Protein AF-A0A7V0U2L7-F1 (afdb_monomer)

Secondary structure (DSSP, 8-state):
---HHHHHHHHHHHHHHHH-B-TTT--BGGGTTTEEEEEE-SS-EEEEE--SSTT-TTHHHHHHHHHHHHHHHSTT--EEEEE-S-TTHHHHHHHHS--

Nearest PDB structures (foldseek):
  2cu6-assembly1_A  TM=8.409E-01  e=1.058E-03  Thermus thermophilus HB8
  3cq2-assembly1_B  TM=7.469E-01  e=1.130E-03  Thermus thermophilus HB8
  8zkc-assembly1_A-2  TM=7.308E-01  e=1.915E-02  Escherichia coli
  7qiz-assembly1_x  TM=4.453E-01  e=1.209E+00  Solanum lycopersicum
  6zqe-assembly1_DH  TM=3.800E-01  e=5.492E+00  Saccharomyces cerevisiae S288C

Mean predicted aligned error: 5.35 Å

Solvent-accessible surface area (backbone atoms only — not comparable to full-atom 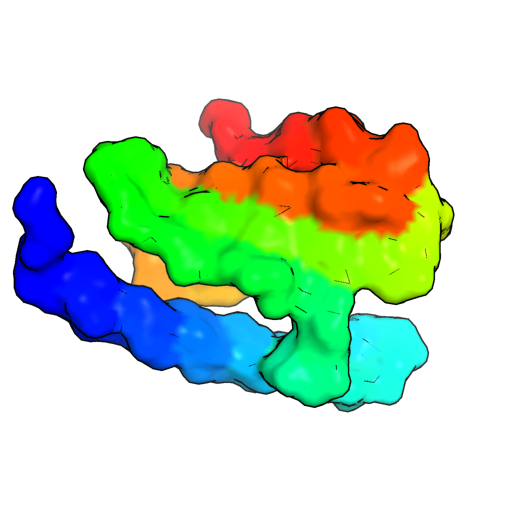values): 5804 Å² total; per-residue (Å²): 130,87,49,75,68,59,67,57,45,53,63,50,50,52,54,57,52,37,70,38,57,42,91,88,77,68,45,38,41,69,81,39,86,31,68,76,42,79,49,76,60,97,80,27,39,40,38,31,35,30,58,95,44,46,75,57,80,56,53,61,59,52,49,48,54,50,49,50,55,48,42,72,75,39,70,92,56,48,58,46,62,42,55,42,74,39,80,58,25,68,63,48,31,60,69,65,38,78,130

Structure (mmCIF, N/CA/C/O backbone):
data_AF-A0A7V0U2L7-F1
#
_entry.id   AF-A0A7V0U2L7-F1
#
loop_
_atom_site.group_PDB
_atom_site.id
_atom_site.type_symbol
_atom_site.label_atom_id
_atom_site.label_alt_id
_atom_site.label_comp_id
_atom_site.label_asym_id
_atom_site.label_entity_id
_atom_site.label_seq_id
_atom_site.pdbx_PDB_ins_code
_atom_site.Cartn_x
_atom_site.Cartn_y
_atom_site.Cartn_z
_atom_site.occupancy
_atom_site.B_iso_or_equiv
_atom_site.auth_seq_id
_atom_site.auth_comp_id
_atom_site.auth_asym_id
_atom_site.auth_atom_id
_atom_site.pdbx_PDB_model_num
ATOM 1 N N . MET A 1 1 ? -3.605 4.827 22.951 1.00 45.94 1 MET A N 1
ATOM 2 C CA . MET A 1 1 ? -4.323 3.598 23.373 1.00 45.94 1 MET A CA 1
ATOM 3 C C . MET A 1 1 ? -5.123 3.120 22.172 1.00 45.94 1 MET A C 1
ATOM 5 O O . MET A 1 1 ? -5.947 3.885 21.699 1.00 45.94 1 MET A O 1
ATOM 9 N N . THR A 1 2 ? -4.852 1.934 21.629 1.00 51.34 2 THR A N 1
ATOM 10 C CA . THR A 1 2 ? -5.529 1.429 20.420 1.00 51.34 2 THR A CA 1
ATOM 11 C C . THR A 1 2 ? -6.979 1.077 20.765 1.00 51.34 2 THR A C 1
ATOM 13 O O . THR A 1 2 ? -7.228 0.194 21.588 1.00 51.34 2 THR A O 1
ATOM 16 N N . THR A 1 3 ? -7.945 1.798 20.200 1.00 61.00 3 THR A N 1
ATOM 17 C CA . THR A 1 3 ? -9.383 1.569 20.418 1.00 61.00 3 THR A CA 1
ATOM 18 C C . THR A 1 3 ? -9.797 0.210 19.848 1.00 61.00 3 THR A C 1
ATOM 20 O O . THR A 1 3 ? -9.250 -0.242 18.845 1.00 61.00 3 THR A O 1
ATOM 23 N N . THR A 1 4 ? -10.794 -0.452 20.443 1.00 62.09 4 THR A N 1
ATOM 24 C CA . THR A 1 4 ? -11.307 -1.763 19.989 1.00 62.09 4 THR A CA 1
ATOM 25 C C . THR A 1 4 ? -11.651 -1.780 18.491 1.00 62.09 4 THR A C 1
ATOM 27 O O . THR A 1 4 ? -11.400 -2.771 17.816 1.00 62.09 4 THR A O 1
ATOM 30 N N . ALA A 1 5 ? -12.119 -0.649 17.950 1.00 67.00 5 ALA A N 1
ATOM 31 C CA . ALA A 1 5 ? -12.366 -0.459 16.520 1.00 67.00 5 ALA A CA 1
ATOM 32 C C . ALA A 1 5 ? -11.097 -0.595 15.652 1.00 67.00 5 ALA A C 1
ATOM 34 O O . ALA A 1 5 ? -11.133 -1.241 14.611 1.00 67.00 5 ALA A O 1
ATOM 35 N N . GLN A 1 6 ? -9.953 -0.060 16.095 1.00 66.62 6 GLN A N 1
ATOM 36 C CA . GLN A 1 6 ? -8.674 -0.180 15.378 1.00 66.62 6 GLN A CA 1
ATOM 37 C C . GLN A 1 6 ? -8.155 -1.627 15.374 1.00 66.62 6 GLN A C 1
ATOM 39 O O . GLN A 1 6 ? -7.520 -2.066 14.414 1.00 66.62 6 GLN A O 1
ATOM 44 N N . LYS A 1 7 ? -8.453 -2.386 16.439 1.00 73.31 7 LYS A N 1
ATOM 45 C CA . LYS A 1 7 ? -8.029 -3.784 16.592 1.00 73.31 7 LYS A CA 1
ATOM 46 C C . LYS A 1 7 ? -8.736 -4.728 15.612 1.00 73.31 7 LYS A C 1
ATOM 48 O O . LYS A 1 7 ? -8.106 -5.669 15.144 1.00 73.31 7 LYS A O 1
ATOM 53 N N . GLU A 1 8 ? -9.990 -4.436 15.268 1.00 83.56 8 GLU A N 1
ATOM 54 C CA . GLU A 1 8 ? -10.765 -5.170 14.255 1.00 83.56 8 GLU A CA 1
ATOM 55 C C . GLU A 1 8 ? -10.508 -4.648 12.829 1.00 83.56 8 GLU A C 1
ATOM 57 O O . GLU A 1 8 ? -10.543 -5.411 11.862 1.00 83.56 8 GLU A O 1
ATOM 62 N N . LEU A 1 9 ? -10.181 -3.358 12.682 1.00 87.75 9 LEU A N 1
ATOM 63 C CA . LEU A 1 9 ? -9.938 -2.742 11.377 1.00 87.75 9 LEU A CA 1
ATOM 64 C C . LEU A 1 9 ? -8.659 -3.262 10.711 1.00 87.75 9 LEU A C 1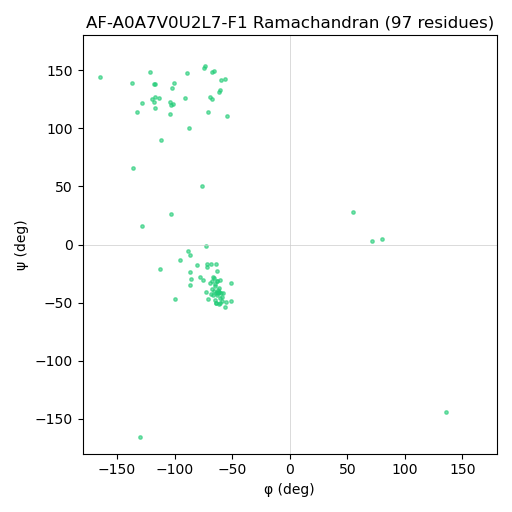
ATOM 66 O O . LEU A 1 9 ? -8.661 -3.565 9.521 1.00 87.75 9 LEU A O 1
ATOM 70 N N . LYS A 1 10 ? -7.571 -3.421 11.472 1.00 88.88 10 LYS A N 1
ATOM 71 C CA . LYS A 1 10 ? -6.298 -3.931 10.941 1.00 88.88 10 LYS A CA 1
ATOM 72 C C . LYS A 1 10 ? -6.427 -5.305 10.257 1.00 88.88 10 LYS A C 1
ATOM 74 O O . LYS A 1 10 ? -6.041 -5.399 9.093 1.00 88.88 10 LYS A O 1
ATOM 79 N N . PRO A 1 11 ? -6.977 -6.358 10.893 1.00 90.19 11 PRO A N 1
ATOM 80 C CA . PRO A 1 11 ? -7.144 -7.654 10.235 1.00 90.19 11 PRO A CA 1
ATOM 81 C C . PRO A 1 11 ? -8.147 -7.615 9.074 1.00 90.19 11 PRO A C 1
ATOM 83 O O . PRO A 1 11 ? -7.996 -8.379 8.120 1.00 90.19 11 PRO A O 1
ATOM 86 N N . HIS A 1 12 ? -9.151 -6.730 9.113 1.00 90.31 12 HIS A N 1
ATOM 87 C CA . HIS A 1 12 ? -10.044 -6.515 7.973 1.00 90.31 12 HIS A CA 1
ATOM 88 C C . HIS A 1 12 ? -9.285 -5.945 6.764 1.00 90.31 12 HIS A C 1
ATOM 90 O O . HIS A 1 12 ? -9.336 -6.529 5.682 1.00 90.31 12 HIS A O 1
ATOM 96 N N . LEU A 1 13 ? -8.506 -4.880 6.967 1.00 91.31 13 LEU A N 1
ATOM 97 C CA . LEU A 1 13 ? -7.681 -4.268 5.925 1.00 91.31 13 LEU A CA 1
ATOM 98 C C . LEU A 1 13 ? -6.638 -5.241 5.370 1.00 91.31 13 LEU A C 1
ATOM 100 O O . LEU A 1 13 ? -6.469 -5.312 4.159 1.00 91.31 13 LEU A O 1
ATOM 104 N N . GLN A 1 14 ? -5.994 -6.050 6.215 1.00 90.31 14 GLN A N 1
ATOM 105 C CA . GLN A 1 14 ? -5.059 -7.082 5.748 1.00 90.31 14 GLN A CA 1
ATOM 106 C C . GLN A 1 14 ? -5.723 -8.070 4.781 1.00 90.31 14 GLN A C 1
ATOM 108 O O . GLN A 1 14 ? -5.136 -8.400 3.754 1.00 90.31 14 GLN A O 1
ATOM 113 N N . LYS A 1 15 ? -6.957 -8.506 5.066 1.00 90.25 15 LYS A N 1
ATOM 114 C CA . LYS A 1 15 ? -7.708 -9.396 4.164 1.00 90.25 15 LYS A CA 1
ATOM 115 C C . LYS A 1 15 ? -8.073 -8.715 2.848 1.00 90.25 15 LYS A C 1
ATOM 117 O O . LYS A 1 15 ? -7.941 -9.332 1.794 1.00 90.25 15 LYS A O 1
ATOM 122 N N . VAL A 1 16 ? -8.532 -7.465 2.907 1.00 90.94 16 VAL A N 1
ATOM 123 C CA . VAL A 1 16 ? -8.883 -6.684 1.712 1.00 90.94 16 VAL A CA 1
ATOM 124 C C . VAL A 1 16 ? -7.652 -6.509 0.822 1.00 90.94 16 VAL A C 1
ATOM 126 O O . VAL A 1 16 ? -7.685 -6.880 -0.350 1.00 90.94 16 VAL A O 1
ATOM 129 N N . LEU A 1 17 ? -6.539 -6.050 1.396 1.00 89.31 17 LEU A N 1
ATOM 130 C CA . LEU A 1 17 ? -5.280 -5.84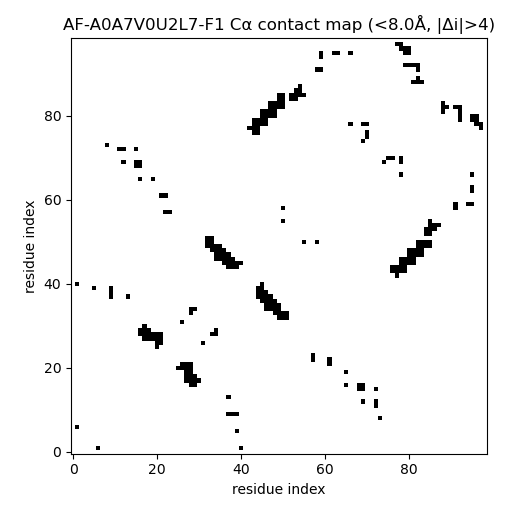3 0.682 1.00 89.31 17 LEU A CA 1
ATOM 131 C C . LEU A 1 17 ? -4.709 -7.145 0.113 1.00 89.31 17 LEU A C 1
ATOM 133 O O . LEU A 1 17 ? -4.278 -7.158 -1.035 1.00 89.31 17 LEU A O 1
ATOM 137 N N . GLY A 1 18 ? -4.759 -8.249 0.865 1.00 86.19 18 GLY A N 1
ATOM 138 C CA . GLY A 1 18 ? -4.289 -9.557 0.397 1.00 86.19 18 GLY A CA 1
ATOM 139 C C . GLY A 1 18 ? -5.079 -10.110 -0.795 1.00 86.19 18 GLY A C 1
ATOM 140 O O . GLY A 1 18 ? -4.549 -10.895 -1.577 1.00 86.19 18 GLY A O 1
ATOM 141 N N . SER A 1 19 ? -6.324 -9.664 -0.992 1.00 86.75 19 SER A N 1
ATOM 142 C CA . SER A 1 19 ? -7.139 -10.061 -2.147 1.00 86.75 19 SER A CA 1
ATOM 143 C C . SER A 1 19 ? -6.815 -9.297 -3.437 1.00 86.75 19 SER A C 1
ATOM 145 O O . SER A 1 19 ? -7.170 -9.764 -4.525 1.00 86.75 19 SER A O 1
ATOM 147 N N . LEU A 1 20 ? -6.128 -8.152 -3.335 1.00 86.12 20 LEU A N 1
ATOM 148 C CA . LEU A 1 20 ? -5.709 -7.369 -4.492 1.00 86.12 20 LEU A CA 1
ATOM 149 C C . LEU A 1 20 ? -4.646 -8.124 -5.289 1.00 86.12 20 LEU A C 1
ATOM 151 O O . LEU A 1 20 ? -3.837 -8.873 -4.737 1.00 86.12 20 LEU A O 1
ATOM 155 N N . ARG A 1 21 ? -4.643 -7.913 -6.606 1.00 82.12 21 ARG A N 1
ATOM 156 C CA . ARG A 1 21 ? -3.669 -8.515 -7.517 1.00 82.12 21 ARG A CA 1
ATOM 157 C C . ARG A 1 21 ? -2.828 -7.449 -8.183 1.00 82.12 21 ARG A C 1
ATOM 159 O O . ARG A 1 21 ? -3.355 -6.438 -8.638 1.00 82.12 21 ARG A O 1
ATOM 166 N N . ASP A 1 22 ? -1.538 -7.720 -8.293 1.00 76.38 22 ASP A N 1
ATOM 167 C CA . ASP A 1 22 ? -0.644 -6.890 -9.078 1.00 76.38 22 ASP A CA 1
ATOM 168 C C . ASP A 1 22 ? -0.992 -7.017 -10.574 1.00 76.38 22 ASP A C 1
ATOM 170 O O . ASP A 1 22 ? -1.021 -8.131 -11.109 1.00 76.38 22 ASP A O 1
ATOM 174 N N . PRO A 1 23 ? -1.251 -5.903 -11.279 1.00 71.19 23 PRO A N 1
ATOM 175 C CA . PRO A 1 23 ? -1.694 -5.936 -12.670 1.00 71.19 23 PRO A CA 1
ATOM 176 C C . PRO A 1 23 ? -0.616 -6.432 -13.645 1.00 71.19 23 PRO A C 1
ATOM 178 O O . PRO A 1 23 ? -0.950 -6.790 -14.772 1.00 71.19 23 PRO A O 1
ATOM 181 N N . SER A 1 24 ? 0.662 -6.458 -13.248 1.00 74.19 24 SER A N 1
ATOM 182 C CA . SER A 1 24 ? 1.753 -6.910 -14.121 1.00 74.19 24 SER A CA 1
ATOM 183 C C . SER A 1 24 ? 1.980 -8.415 -14.089 1.00 74.19 24 SER A C 1
ATOM 185 O O . SER A 1 24 ? 2.310 -9.013 -15.110 1.00 74.19 24 SER A O 1
ATOM 187 N N . THR A 1 25 ? 1.789 -9.029 -12.925 1.00 75.00 25 THR A N 1
ATOM 188 C CA . THR A 1 25 ? 2.099 -10.441 -12.680 1.00 75.00 25 THR A CA 1
ATOM 189 C C . THR A 1 25 ? 0.856 -11.292 -12.437 1.00 75.00 25 THR A C 1
ATOM 191 O O . THR A 1 25 ? 0.911 -12.511 -12.579 1.00 75.00 25 THR A O 1
ATOM 194 N N . GLY A 1 26 ? -0.267 -10.678 -12.054 1.00 78.62 26 GLY A N 1
ATOM 195 C CA . GLY A 1 26 ? -1.490 -11.369 -11.641 1.00 78.62 26 GLY A CA 1
ATOM 196 C C . GLY A 1 26 ? -1.396 -12.059 -10.273 1.00 78.62 26 GLY A C 1
ATOM 197 O O . GLY A 1 26 ? -2.367 -12.714 -9.867 1.00 78.62 26 GLY A O 1
ATOM 198 N N . MET A 1 27 ? -0.258 -11.918 -9.577 1.00 82.12 27 MET A N 1
ATOM 199 C CA . MET A 1 27 ? -0.025 -12.424 -8.222 1.00 82.12 27 MET A CA 1
ATOM 200 C C . MET A 1 27 ? -0.779 -11.588 -7.192 1.00 82.12 27 MET A C 1
ATOM 202 O O . MET A 1 27 ? -1.055 -10.410 -7.424 1.00 82.12 27 MET A O 1
ATOM 206 N N . ARG A 1 28 ? -1.122 -12.192 -6.051 1.00 83.69 28 ARG A N 1
ATOM 207 C CA . ARG A 1 28 ? -1.764 -11.461 -4.958 1.00 83.69 28 ARG A CA 1
ATOM 208 C C . ARG A 1 28 ? -0.758 -10.579 -4.240 1.00 83.69 28 ARG A C 1
ATOM 210 O O . ARG A 1 28 ? 0.419 -10.917 -4.160 1.00 83.69 28 ARG A O 1
ATOM 217 N N . LEU A 1 29 ? -1.234 -9.483 -3.662 1.00 82.81 29 LEU A N 1
ATOM 218 C CA . LEU A 1 29 ? -0.379 -8.597 -2.878 1.00 82.81 29 LEU A CA 1
ATOM 219 C C . LEU A 1 29 ? 0.211 -9.278 -1.641 1.00 82.81 29 LEU A C 1
ATOM 221 O O . LEU A 1 29 ? 1.327 -8.944 -1.266 1.00 82.81 29 LEU A O 1
ATOM 225 N N . GLU A 1 30 ? -0.501 -10.234 -1.038 1.00 82.19 30 GLU A N 1
ATOM 226 C CA . GLU A 1 30 ? 0.006 -11.024 0.097 1.00 82.19 30 GLU A CA 1
ATOM 227 C C . GLU A 1 30 ? 1.180 -11.941 -0.281 1.00 82.19 30 GLU A C 1
ATOM 229 O O . GLU A 1 30 ? 2.033 -12.224 0.556 1.00 82.19 30 GLU A O 1
ATOM 234 N N . ASP A 1 31 ? 1.242 -12.361 -1.547 1.00 81.44 31 ASP A N 1
ATOM 235 C CA . ASP A 1 31 ? 2.312 -13.208 -2.085 1.00 81.44 31 ASP A CA 1
ATOM 236 C C . ASP A 1 31 ? 3.514 -12.377 -2.569 1.00 81.44 31 ASP A C 1
ATOM 238 O O . ASP A 1 31 ? 4.567 -12.919 -2.914 1.00 81.44 31 ASP A O 1
ATOM 242 N N . LEU A 1 32 ? 3.359 -11.052 -2.620 1.00 79.06 32 LEU A N 1
ATOM 243 C CA . LEU A 1 32 ? 4.385 -10.120 -3.053 1.00 79.06 32 LEU A CA 1
ATOM 244 C C . LEU A 1 32 ? 5.065 -9.479 -1.841 1.00 79.06 32 LEU A C 1
ATOM 246 O O . LEU A 1 32 ? 4.385 -9.020 -0.924 1.00 79.06 32 LEU A O 1
ATOM 250 N N . PRO A 1 33 ? 6.399 -9.313 -1.860 1.00 80.62 33 PRO A N 1
ATOM 251 C CA . PRO A 1 33 ? 7.110 -8.507 -0.872 1.00 80.62 33 PRO A CA 1
ATOM 252 C C . PRO A 1 33 ? 6.915 -7.007 -1.167 1.00 80.62 33 PRO A C 1
ATOM 254 O O . PRO A 1 33 ? 7.883 -6.271 -1.317 1.00 80.62 33 PRO A O 1
ATOM 257 N N . LEU A 1 34 ? 5.661 -6.581 -1.356 1.00 85.00 34 LEU A N 1
ATOM 258 C CA . LEU A 1 34 ? 5.287 -5.207 -1.673 1.00 85.00 34 LEU A CA 1
ATOM 259 C C . LEU A 1 34 ? 4.811 -4.461 -0.431 1.00 85.00 34 LEU A C 1
ATOM 261 O O . LEU A 1 34 ? 5.204 -3.320 -0.238 1.00 85.00 34 LEU A O 1
ATOM 265 N N . LEU A 1 35 ? 3.936 -5.060 0.378 1.00 87.00 35 LEU A N 1
ATOM 266 C CA . LEU A 1 35 ? 3.415 -4.421 1.584 1.00 87.00 35 LEU A CA 1
ATOM 267 C C . LEU A 1 35 ? 4.355 -4.713 2.758 1.00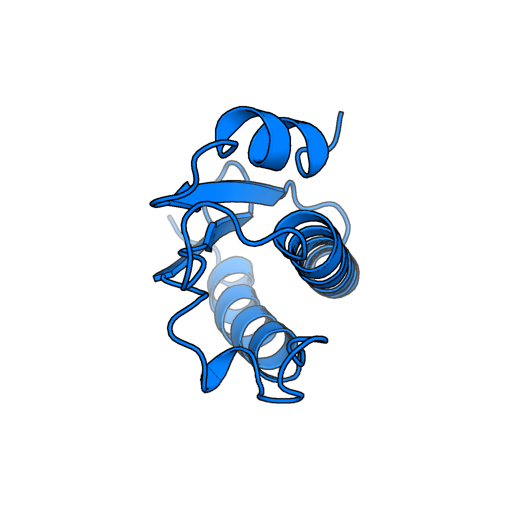 87.00 35 LEU A C 1
ATOM 269 O O . LEU A 1 35 ? 4.291 -5.784 3.356 1.00 87.00 35 LEU A O 1
ATOM 273 N N . ASP A 1 36 ? 5.203 -3.747 3.101 1.00 86.44 36 ASP A N 1
ATOM 274 C CA . ASP A 1 36 ? 6.134 -3.857 4.233 1.00 86.44 36 ASP A CA 1
ATOM 275 C C . ASP A 1 36 ? 5.427 -3.686 5.578 1.00 86.44 36 ASP A C 1
ATOM 277 O O . ASP A 1 36 ? 5.865 -4.217 6.600 1.00 86.44 36 ASP A O 1
ATOM 281 N N . GLY A 1 37 ? 4.353 -2.894 5.604 1.00 88.75 37 GLY A N 1
ATOM 282 C CA . GLY A 1 37 ? 3.713 -2.510 6.851 1.00 88.75 37 GLY A CA 1
ATOM 283 C C . GLY A 1 37 ? 2.324 -1.923 6.671 1.00 88.75 37 GLY A C 1
ATOM 284 O O . GLY A 1 37 ? 2.051 -1.186 5.727 1.00 88.75 37 GLY A O 1
ATOM 285 N N . LEU A 1 38 ? 1.461 -2.248 7.631 1.00 91.06 38 LEU A N 1
ATOM 286 C CA . LEU A 1 38 ? 0.160 -1.628 7.841 1.00 91.06 38 LEU A CA 1
ATOM 287 C C . LEU A 1 38 ? 0.035 -1.294 9.328 1.00 91.06 38 LEU A C 1
ATOM 289 O O . LEU A 1 38 ? -0.032 -2.187 10.185 1.00 91.06 38 LEU A O 1
ATOM 293 N N . GLU A 1 39 ? -0.013 -0.005 9.628 1.00 91.31 39 GLU A N 1
ATOM 294 C CA . GLU A 1 39 ? -0.215 0.528 10.968 1.00 91.31 39 GLU A CA 1
ATOM 295 C C . GLU A 1 39 ? -1.451 1.419 10.997 1.00 91.31 39 GLU A C 1
ATOM 297 O O . GLU A 1 39 ? -1.816 2.040 10.005 1.00 91.31 39 GLU A O 1
ATOM 302 N N . ILE A 1 40 ? -2.130 1.444 12.139 1.00 90.56 40 ILE A N 1
ATOM 303 C CA . ILE A 1 40 ? -3.298 2.293 12.355 1.00 90.56 40 ILE A CA 1
ATOM 304 C C . ILE A 1 40 ? -3.035 3.043 13.649 1.00 90.56 40 ILE A C 1
ATOM 306 O O . ILE A 1 40 ? -2.806 2.413 14.686 1.00 90.56 40 ILE A O 1
ATOM 310 N N . ASP A 1 41 ? -3.038 4.366 13.573 1.00 88.81 41 ASP A N 1
ATOM 311 C CA . ASP A 1 41 ? -2.785 5.255 14.699 1.00 88.81 41 ASP A CA 1
ATOM 312 C C . ASP A 1 41 ? -3.872 6.339 14.806 1.00 88.81 41 ASP A C 1
ATOM 314 O O . ASP A 1 41 ? -4.964 6.221 14.248 1.00 88.81 41 ASP A O 1
ATOM 318 N N . GLU A 1 42 ? -3.609 7.381 15.593 1.00 86.06 42 GLU A N 1
ATOM 319 C CA . GLU A 1 42 ? -4.542 8.496 15.796 1.00 86.06 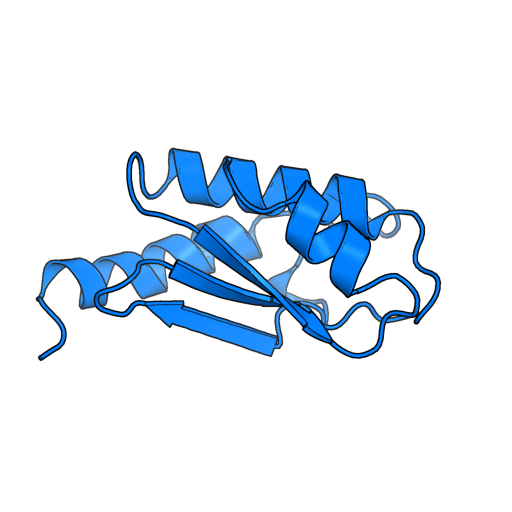42 GLU A CA 1
ATOM 320 C C . GLU A 1 42 ? -4.666 9.419 14.569 1.00 86.06 42 GLU A C 1
ATOM 322 O O . GLU A 1 42 ? -5.626 10.181 14.477 1.00 86.06 42 GLU A O 1
ATOM 327 N N . LYS A 1 43 ? -3.720 9.356 13.624 1.00 85.81 43 LYS A N 1
ATOM 328 C CA . LYS A 1 43 ? -3.692 10.149 12.386 1.00 85.81 43 LYS A CA 1
ATOM 329 C C . LYS A 1 43 ? -4.295 9.415 11.191 1.00 85.81 43 LYS A C 1
ATOM 331 O O . LYS A 1 43 ? -4.558 10.059 10.176 1.00 85.81 43 LYS A O 1
ATOM 336 N N . GLY A 1 44 ? -4.511 8.105 11.302 1.00 90.06 44 GLY A N 1
ATOM 337 C CA . GLY A 1 44 ? -5.198 7.300 10.300 1.00 90.06 44 GLY A CA 1
ATOM 338 C C . GLY A 1 44 ? -4.501 5.973 10.024 1.00 90.06 44 GLY A C 1
ATOM 339 O O . GLY A 1 44 ? -3.989 5.313 10.928 1.00 90.06 44 GLY A O 1
ATOM 340 N N . ILE A 1 45 ? -4.539 5.563 8.760 1.00 92.44 45 ILE A N 1
ATOM 341 C CA . ILE A 1 45 ? -3.962 4.315 8.266 1.00 92.44 45 ILE A CA 1
ATOM 342 C C . ILE A 1 45 ? -2.633 4.640 7.588 1.00 92.44 45 ILE A C 1
ATOM 344 O O . ILE A 1 45 ? -2.603 5.385 6.615 1.00 92.44 45 ILE A O 1
ATOM 348 N N . ASN A 1 46 ? -1.544 4.059 8.079 1.00 92.69 46 ASN A N 1
ATOM 349 C CA . ASN A 1 46 ? -0.212 4.192 7.502 1.00 92.69 46 ASN A CA 1
ATOM 350 C C . ASN A 1 46 ? 0.149 2.903 6.753 1.00 92.69 46 ASN A C 1
ATOM 352 O O . ASN A 1 46 ? 0.154 1.814 7.338 1.00 92.69 46 ASN A O 1
ATOM 356 N N . LEU A 1 47 ? 0.454 3.026 5.462 1.00 92.19 47 LEU A N 1
ATOM 357 C CA . LEU A 1 47 ? 0.813 1.922 4.572 1.00 92.19 47 LEU A CA 1
ATOM 358 C C . LEU A 1 47 ? 2.231 2.105 4.044 1.00 92.19 47 LEU A C 1
ATOM 360 O O . LEU A 1 47 ? 2.522 3.094 3.375 1.00 92.19 47 LEU A O 1
ATOM 364 N N . SER A 1 48 ? 3.086 1.115 4.281 1.00 91.56 48 SER A N 1
ATOM 365 C CA . SER A 1 48 ? 4.454 1.086 3.764 1.00 91.56 48 SER A CA 1
ATOM 366 C C . SER A 1 48 ? 4.541 0.132 2.581 1.00 91.56 48 SER A C 1
ATOM 368 O O . SER A 1 48 ? 4.274 -1.061 2.735 1.00 91.56 48 SER A O 1
ATOM 370 N N . LEU A 1 49 ? 4.925 0.646 1.413 1.00 89.88 49 LEU A N 1
ATOM 371 C CA . LEU A 1 49 ? 5.066 -0.128 0.181 1.00 89.88 49 LEU A CA 1
ATOM 372 C C . LEU A 1 49 ? 6.523 -0.132 -0.308 1.00 89.88 49 LEU A C 1
ATOM 374 O O . LEU A 1 49 ? 7.105 0.928 -0.535 1.00 89.88 49 LEU A O 1
ATOM 378 N N . SER A 1 50 ? 7.080 -1.318 -0.548 1.00 88.94 50 SER A N 1
ATOM 379 C CA . SER A 1 50 ? 8.383 -1.557 -1.182 1.00 88.94 50 SER A CA 1
ATOM 380 C C . SER A 1 50 ? 8.205 -2.207 -2.555 1.00 88.94 50 SER A C 1
ATOM 382 O O . SER A 1 50 ? 8.176 -3.432 -2.670 1.00 88.94 50 SER A O 1
ATOM 384 N N . PRO A 1 51 ? 8.076 -1.432 -3.644 1.00 83.44 51 PRO A N 1
ATOM 385 C CA . PRO A 1 51 ? 8.100 -2.000 -4.986 1.00 83.44 51 PRO A CA 1
ATOM 386 C C . PRO A 1 51 ? 9.380 -2.810 -5.239 1.00 83.44 51 PRO A C 1
ATOM 388 O O . PRO A 1 51 ? 10.483 -2.408 -4.870 1.00 83.44 51 PRO A O 1
ATOM 391 N N . SER A 1 52 ? 9.239 -3.924 -5.961 1.00 77.81 52 SER A N 1
ATOM 392 C CA . SER A 1 52 ? 10.346 -4.827 -6.320 1.00 77.81 52 SER A CA 1
ATOM 393 C C . SER A 1 52 ? 11.409 -4.183 -7.221 1.00 77.81 52 SER A C 1
ATOM 395 O O . SER A 1 52 ? 12.518 -4.698 -7.348 1.00 77.81 52 SER A O 1
ATOM 397 N N . SER A 1 53 ? 11.080 -3.050 -7.849 1.00 78.81 53 SER A N 1
ATOM 398 C CA . SER A 1 53 ? 11.970 -2.268 -8.702 1.00 78.81 53 SER A CA 1
ATOM 399 C C . SER A 1 53 ? 11.834 -0.777 -8.410 1.00 78.81 53 SER A C 1
ATOM 401 O O . SER A 1 53 ? 10.728 -0.247 -8.291 1.00 78.81 53 SER A O 1
ATOM 403 N N . ASN A 1 54 ? 12.969 -0.076 -8.386 1.00 80.88 54 ASN A N 1
ATOM 404 C CA . ASN A 1 54 ? 13.048 1.357 -8.087 1.00 80.88 54 ASN A CA 1
ATOM 405 C C . ASN A 1 54 ? 12.523 2.281 -9.205 1.00 80.88 54 ASN A C 1
ATOM 407 O O . ASN A 1 54 ? 12.551 3.506 -9.051 1.00 80.88 54 ASN A O 1
ATOM 411 N N . VAL A 1 55 ? 12.081 1.701 -10.323 1.00 76.19 55 VAL A N 1
ATOM 412 C CA . VAL A 1 55 ? 11.513 2.383 -11.496 1.00 76.19 55 VAL A CA 1
ATOM 413 C C . VAL A 1 55 ? 10.164 1.792 -11.915 1.00 76.19 55 VAL A C 1
ATOM 415 O O . VAL A 1 55 ? 9.740 2.016 -13.045 1.00 76.19 55 VAL A O 1
ATOM 418 N N . CYS A 1 56 ? 9.503 1.014 -11.051 1.00 74.25 56 CYS A N 1
ATOM 419 C CA . CYS A 1 56 ? 8.233 0.367 -11.369 1.00 74.25 56 CYS A CA 1
ATOM 420 C C . CYS A 1 56 ? 7.194 1.400 -11.856 1.00 74.25 56 CYS A C 1
ATOM 422 O O . CYS A 1 56 ? 6.713 2.208 -11.062 1.00 74.25 56 CYS A O 1
ATOM 424 N N . PRO A 1 57 ? 6.798 1.390 -13.143 1.00 74.75 57 PRO A N 1
ATOM 425 C CA . PRO A 1 57 ? 5.872 2.393 -13.669 1.00 74.75 57 PRO A CA 1
ATOM 426 C C . PRO A 1 57 ? 4.442 2.186 -13.152 1.00 74.75 57 PRO A C 1
ATOM 428 O O . PRO A 1 57 ? 3.630 3.107 -13.178 1.00 74.75 57 PRO A O 1
ATOM 431 N N . LEU A 1 58 ? 4.135 0.983 -12.662 1.00 81.69 58 LEU A N 1
ATOM 432 C CA . LEU A 1 58 ? 2.795 0.575 -12.248 1.00 81.69 58 LEU A CA 1
ATOM 433 C C . LEU A 1 58 ? 2.481 0.900 -10.789 1.00 81.69 58 LEU A C 1
ATOM 435 O O . LEU A 1 58 ? 1.335 0.747 -10.378 1.00 81.69 58 LEU A O 1
ATOM 439 N N . ILE A 1 59 ? 3.456 1.393 -10.023 1.00 85.62 59 ILE A N 1
ATOM 440 C CA . ILE A 1 59 ? 3.265 1.733 -8.609 1.00 85.62 59 ILE A CA 1
ATOM 441 C C . ILE A 1 59 ? 2.189 2.806 -8.400 1.00 85.62 59 ILE A C 1
ATOM 443 O O . ILE A 1 59 ? 1.474 2.754 -7.408 1.00 85.62 59 ILE A O 1
ATOM 447 N N . PHE A 1 60 ? 2.008 3.724 -9.356 1.00 87.12 60 PHE A N 1
ATOM 448 C CA . PHE A 1 60 ? 0.927 4.712 -9.318 1.00 87.12 60 PHE A CA 1
ATOM 449 C C . PHE A 1 60 ? -0.444 4.039 -9.395 1.00 87.12 60 PHE A C 1
ATOM 451 O O . PHE A 1 60 ? -1.303 4.286 -8.556 1.00 87.12 60 PHE A O 1
ATOM 458 N N . LYS A 1 61 ? -0.630 3.146 -10.374 1.00 86.94 61 LYS A N 1
ATOM 459 C CA . LYS A 1 61 ? -1.890 2.422 -10.568 1.00 86.94 61 LYS A CA 1
ATOM 460 C C . LYS A 1 61 ? -2.178 1.496 -9.389 1.00 86.94 61 LYS A C 1
ATOM 462 O O . LYS A 1 61 ? -3.269 1.540 -8.834 1.00 86.94 61 LYS A O 1
ATOM 467 N N . LEU A 1 62 ? -1.182 0.715 -8.984 1.00 86.38 62 LEU A N 1
ATOM 468 C CA . LEU A 1 62 ? -1.305 -0.201 -7.861 1.00 86.38 62 LEU A CA 1
ATOM 469 C C . LEU A 1 62 ? -1.563 0.543 -6.545 1.00 86.38 62 LEU A C 1
ATOM 471 O O . LEU A 1 62 ? -2.418 0.134 -5.768 1.00 86.38 62 LEU A O 1
ATOM 475 N N . GLY A 1 63 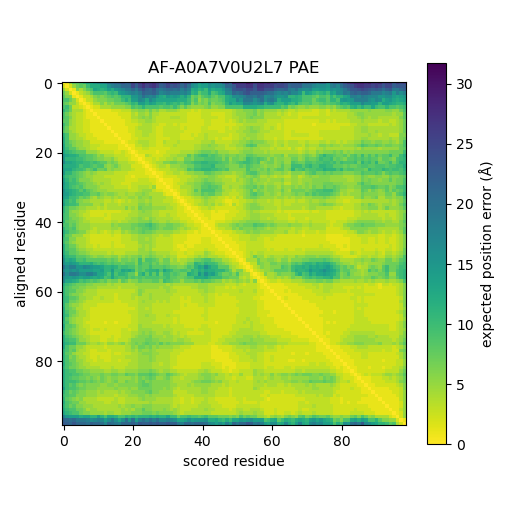? -0.887 1.671 -6.325 1.00 89.44 63 GLY A N 1
ATOM 476 C CA . GLY A 1 63 ? -1.143 2.556 -5.194 1.00 89.44 63 GLY A CA 1
ATOM 477 C C . GLY A 1 63 ? -2.574 3.099 -5.185 1.00 89.44 63 GLY A C 1
ATOM 478 O O . GLY A 1 63 ? -3.208 3.096 -4.134 1.00 89.44 63 GLY A O 1
ATOM 479 N N . SER A 1 64 ? -3.118 3.500 -6.341 1.00 90.00 64 SER A N 1
ATOM 480 C CA . SER A 1 64 ? -4.524 3.918 -6.450 1.00 90.00 64 SER A CA 1
ATOM 481 C C . SER A 1 64 ? -5.498 2.783 -6.138 1.00 90.00 64 SER A C 1
ATOM 483 O O . SER A 1 64 ? -6.475 3.011 -5.432 1.00 90.00 64 SER A O 1
ATOM 485 N N . ASP A 1 65 ? -5.227 1.570 -6.622 1.00 89.88 65 ASP A N 1
ATOM 486 C CA . ASP A 1 65 ? -6.083 0.406 -6.367 1.00 89.88 65 ASP A CA 1
ATOM 487 C C . ASP A 1 65 ? -6.061 0.028 -4.869 1.00 89.88 65 ASP A C 1
ATOM 489 O O . ASP A 1 65 ? -7.107 -0.241 -4.277 1.00 89.88 65 ASP A O 1
ATOM 493 N N . ILE A 1 66 ? -4.888 0.099 -4.223 1.00 90.81 66 ILE A N 1
ATOM 494 C CA . ILE A 1 66 ? -4.734 -0.056 -2.766 1.00 90.81 66 ILE A CA 1
ATOM 495 C C . ILE A 1 66 ? -5.519 1.027 -2.023 1.00 90.81 66 ILE A C 1
ATOM 497 O O . ILE A 1 66 ? -6.293 0.711 -1.120 1.00 90.81 66 ILE A O 1
ATOM 501 N N . LYS A 1 67 ? -5.337 2.298 -2.400 1.00 91.81 67 LYS A N 1
ATOM 502 C CA . LYS A 1 67 ? -6.032 3.435 -1.788 1.00 91.81 67 LYS A CA 1
ATOM 503 C C . LYS A 1 67 ? -7.541 3.250 -1.851 1.00 91.81 67 LYS A C 1
ATOM 505 O O . LYS A 1 67 ? -8.195 3.347 -0.819 1.00 91.81 67 LYS A O 1
ATOM 510 N N . GLN A 1 68 ? -8.075 2.925 -3.025 1.00 91.94 68 GLN A N 1
ATOM 511 C CA . GLN A 1 68 ? -9.505 2.709 -3.213 1.00 91.94 68 GLN A CA 1
ATOM 512 C C . GLN A 1 68 ? -10.022 1.579 -2.314 1.00 91.94 68 GLN A C 1
ATOM 514 O O . GLN A 1 68 ? -10.998 1.767 -1.592 1.00 91.94 68 GLN A O 1
ATOM 519 N N . ALA A 1 69 ? -9.340 0.432 -2.293 1.00 91.88 69 ALA A N 1
ATOM 520 C CA . ALA A 1 69 ? -9.748 -0.704 -1.472 1.00 91.88 69 ALA A CA 1
ATOM 521 C C . ALA A 1 69 ? -9.751 -0.371 0.033 1.00 91.88 69 ALA A C 1
ATOM 523 O O . ALA A 1 69 ? -10.632 -0.805 0.775 1.00 91.88 69 ALA A O 1
ATOM 524 N N . VAL A 1 70 ? -8.784 0.428 0.490 1.00 92.06 70 VAL A N 1
ATOM 525 C CA . VAL A 1 70 ? -8.705 0.881 1.885 1.00 92.06 70 VAL A CA 1
ATOM 526 C C . VAL A 1 70 ? -9.781 1.921 2.192 1.00 92.06 70 VAL A C 1
ATOM 528 O O . VAL A 1 70 ? -10.399 1.831 3.247 1.00 92.06 70 VAL A O 1
ATOM 531 N N . GLN A 1 71 ? -10.059 2.858 1.280 1.00 91.88 71 GLN A N 1
ATOM 532 C CA . GLN A 1 71 ? -11.142 3.839 1.431 1.00 91.88 71 GLN A CA 1
ATOM 533 C C . GLN A 1 71 ? -12.518 3.162 1.500 1.00 91.88 71 GLN A C 1
ATOM 535 O O . GLN A 1 71 ? -13.357 3.567 2.301 1.00 91.88 71 GLN A O 1
ATOM 540 N N . GLU A 1 72 ? -12.751 2.113 0.709 1.00 91.69 72 GLU A N 1
ATOM 541 C CA . GLU A 1 72 ? -13.992 1.329 0.750 1.00 91.69 72 GLU A CA 1
ATOM 542 C C . GLU A 1 72 ? -14.135 0.543 2.064 1.00 91.69 72 GLU A C 1
ATOM 544 O O . GLU A 1 72 ? -15.226 0.463 2.629 1.00 91.69 72 GLU A O 1
ATOM 549 N N . ALA A 1 73 ? -13.032 -0.006 2.578 1.00 89.94 73 ALA A N 1
ATOM 550 C CA . ALA A 1 73 ? -13.006 -0.763 3.828 1.00 89.94 73 ALA A CA 1
ATOM 551 C C . ALA A 1 73 ? -13.036 0.122 5.093 1.00 89.94 73 ALA A C 1
ATOM 553 O O . ALA A 1 73 ? -13.508 -0.310 6.146 1.00 89.94 73 ALA A O 1
ATOM 554 N N . ALA A 1 74 ? -12.517 1.348 5.005 1.00 89.44 74 ALA A N 1
ATOM 555 C CA . ALA A 1 74 ? -12.379 2.300 6.104 1.00 89.44 74 ALA A CA 1
ATOM 556 C C . ALA A 1 74 ? -12.798 3.721 5.667 1.00 89.44 74 ALA A C 1
ATOM 558 O O . ALA A 1 74 ? -11.967 4.635 5.621 1.00 89.44 74 ALA A O 1
ATOM 559 N N . PRO A 1 75 ? -14.085 3.936 5.343 1.00 89.06 75 PRO A N 1
ATOM 560 C CA . PRO A 1 75 ? -14.550 5.210 4.810 1.00 89.06 75 PRO A CA 1
ATOM 561 C C . PRO A 1 75 ? -14.328 6.352 5.807 1.00 89.06 75 PRO A C 1
ATOM 563 O O . PRO A 1 75 ? -14.694 6.260 6.979 1.00 89.06 75 PRO A O 1
ATOM 566 N N . GLY A 1 76 ? -13.741 7.449 5.321 1.00 87.00 76 GLY A N 1
ATOM 567 C CA . GLY A 1 76 ? -13.477 8.656 6.110 1.00 87.00 76 GLY A CA 1
ATOM 568 C C . GLY A 1 76 ? -12.237 8.595 7.009 1.00 87.00 76 GLY A C 1
ATOM 569 O O . GLY A 1 76 ? -11.997 9.543 7.755 1.00 87.00 76 GLY A O 1
ATOM 570 N N . VAL A 1 77 ? -11.443 7.520 6.950 1.00 89.75 77 VAL A N 1
ATOM 571 C CA . VAL A 1 77 ? -10.162 7.433 7.666 1.00 89.75 77 VAL A CA 1
ATOM 572 C C . VAL A 1 77 ? -9.034 7.935 6.754 1.00 89.75 77 VAL A C 1
ATOM 574 O O . VAL A 1 77 ? -8.906 7.420 5.643 1.00 89.75 77 VAL A O 1
ATOM 577 N N . PRO A 1 78 ? -8.200 8.904 7.184 1.00 91.00 78 PRO A N 1
ATOM 578 C CA . PRO A 1 78 ? -7.060 9.364 6.392 1.00 91.00 78 PRO A CA 1
ATOM 579 C C . PRO A 1 78 ? -6.073 8.230 6.102 1.00 91.00 78 PRO A C 1
ATOM 581 O O . PRO A 1 78 ? -5.807 7.398 6.974 1.00 91.00 78 PRO A O 1
ATOM 584 N N . ILE A 1 79 ? -5.509 8.218 4.893 1.00 91.75 79 ILE A N 1
ATOM 585 C CA . ILE A 1 79 ? -4.551 7.202 4.448 1.00 91.75 79 ILE A CA 1
ATOM 586 C C . ILE A 1 79 ? -3.234 7.887 4.101 1.00 91.75 79 ILE A C 1
ATOM 588 O O . ILE A 1 79 ? -3.195 8.788 3.266 1.00 91.75 79 ILE A O 1
ATOM 592 N N . HIS A 1 80 ? -2.155 7.417 4.716 1.00 92.19 80 HIS A N 1
ATOM 593 C CA . HIS A 1 80 ? -0.796 7.891 4.493 1.00 92.19 80 HIS A CA 1
ATOM 594 C C . HIS A 1 80 ? 0.014 6.778 3.839 1.00 92.19 80 HIS A C 1
ATOM 596 O O . HIS A 1 80 ? 0.082 5.660 4.355 1.00 92.19 80 HIS A O 1
ATOM 602 N N . PHE A 1 81 ? 0.635 7.084 2.704 1.00 91.81 81 PHE A N 1
ATOM 603 C CA . PHE A 1 81 ? 1.503 6.155 1.991 1.00 91.81 81 PHE A CA 1
ATOM 604 C C . PHE A 1 81 ? 2.966 6.497 2.253 1.00 91.81 81 PHE A C 1
ATOM 606 O O . PHE A 1 81 ? 3.360 7.656 2.166 1.00 91.81 81 PHE A O 1
ATOM 613 N N . LEU A 1 82 ? 3.767 5.473 2.530 1.00 91.81 82 LEU A N 1
ATOM 614 C CA . LEU A 1 82 ? 5.219 5.541 2.591 1.00 91.81 82 LEU A CA 1
ATOM 615 C C . LEU A 1 82 ? 5.788 4.625 1.508 1.00 91.81 82 LEU A C 1
ATOM 617 O O . LEU A 1 82 ? 5.571 3.412 1.535 1.00 91.81 82 LEU A O 1
ATOM 621 N N . ILE A 1 83 ? 6.513 5.194 0.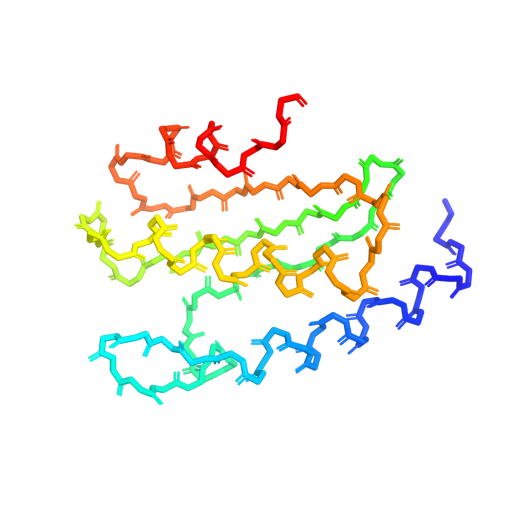549 1.00 91.81 83 ILE A N 1
ATOM 622 C CA . ILE A 1 83 ? 7.100 4.455 -0.566 1.00 91.81 83 ILE A CA 1
ATOM 623 C C . ILE A 1 83 ? 8.596 4.272 -0.326 1.00 91.81 83 ILE A C 1
ATOM 625 O O . ILE A 1 83 ? 9.415 5.194 -0.402 1.00 91.81 83 ILE A O 1
ATOM 629 N N . ASN A 1 84 ? 8.971 3.022 -0.102 1.00 88.88 84 ASN A N 1
ATOM 630 C CA . ASN A 1 84 ? 10.345 2.612 0.108 1.00 88.88 84 ASN A CA 1
ATOM 631 C C . ASN A 1 84 ? 11.018 2.271 -1.230 1.00 88.88 84 ASN A C 1
ATOM 633 O O . ASN A 1 84 ? 10.395 1.789 -2.171 1.00 88.88 84 ASN A O 1
ATOM 637 N N . ASN A 1 85 ? 12.326 2.527 -1.326 1.00 84.31 85 ASN A N 1
ATOM 638 C CA . ASN A 1 85 ? 13.180 2.054 -2.425 1.00 84.31 85 ASN A CA 1
ATOM 639 C C . ASN A 1 85 ? 12.724 2.414 -3.866 1.00 84.31 85 ASN A C 1
ATOM 641 O O . ASN A 1 85 ? 13.057 1.713 -4.820 1.00 84.31 85 ASN A O 1
ATOM 645 N N . HIS A 1 86 ? 12.003 3.525 -4.063 1.00 88.19 86 HIS A N 1
ATOM 646 C CA . HIS A 1 86 ? 11.588 3.995 -5.390 1.00 88.19 86 HIS A CA 1
ATOM 647 C C . HIS A 1 86 ? 12.175 5.370 -5.732 1.00 88.19 86 HIS A C 1
ATOM 649 O O . HIS A 1 86 ? 12.170 6.282 -4.904 1.00 88.19 86 HIS A O 1
ATOM 655 N N . LYS A 1 87 ? 12.641 5.563 -6.975 1.00 87.88 87 LYS A N 1
ATOM 656 C CA . LYS A 1 87 ? 13.254 6.836 -7.413 1.00 87.88 87 LYS A CA 1
ATOM 657 C C . LYS A 1 87 ? 12.287 8.017 -7.366 1.00 87.88 87 LYS A C 1
ATOM 659 O O . LYS A 1 87 ? 12.704 9.140 -7.127 1.00 87.88 87 LYS A O 1
ATOM 664 N N . ARG A 1 88 ? 11.001 7.746 -7.594 1.00 89.12 88 ARG A N 1
ATOM 665 C CA . ARG A 1 88 ? 9.909 8.735 -7.591 1.00 89.12 88 ARG A CA 1
ATOM 666 C C . ARG A 1 88 ? 9.061 8.678 -6.317 1.00 89.12 88 ARG A C 1
ATOM 668 O O . ARG A 1 88 ? 7.881 8.979 -6.378 1.00 89.12 88 ARG A O 1
ATOM 675 N N . LYS A 1 89 ? 9.622 8.222 -5.188 1.00 91.12 89 LYS A N 1
ATOM 676 C CA . LYS A 1 89 ? 8.847 7.997 -3.954 1.00 91.12 89 LYS A CA 1
ATOM 677 C C . LYS A 1 89 ? 8.000 9.205 -3.538 1.00 91.12 89 LYS A C 1
ATOM 679 O O . LYS A 1 89 ? 6.806 9.037 -3.372 1.00 91.12 89 LYS A O 1
ATOM 684 N N . GLN A 1 90 ? 8.582 10.406 -3.504 1.00 89.56 90 GLN A N 1
ATOM 685 C CA . GLN A 1 90 ? 7.884 11.630 -3.089 1.00 89.56 90 GLN A CA 1
ATOM 686 C C . GLN A 1 90 ? 6.696 11.932 -3.999 1.00 89.56 90 GLN A C 1
ATOM 688 O O . GLN A 1 90 ? 5.598 12.162 -3.524 1.00 89.56 90 GLN A O 1
ATOM 693 N N . GLU A 1 91 ? 6.892 11.836 -5.311 1.00 90.31 91 GLU A N 1
ATOM 694 C CA . GLU A 1 91 ? 5.829 12.087 -6.281 1.00 90.31 91 GLU A CA 1
ATOM 695 C C . GLU A 1 91 ? 4.691 11.060 -6.181 1.00 90.31 91 GLU A C 1
ATOM 697 O O . GLU A 1 91 ? 3.531 11.394 -6.393 1.00 90.31 91 GLU A O 1
ATOM 702 N N . ILE A 1 92 ? 5.006 9.805 -5.850 1.00 90.19 92 ILE A N 1
ATOM 703 C CA . ILE A 1 92 ? 3.992 8.770 -5.624 1.00 90.19 92 ILE A CA 1
ATOM 704 C C . ILE A 1 92 ? 3.240 9.046 -4.321 1.0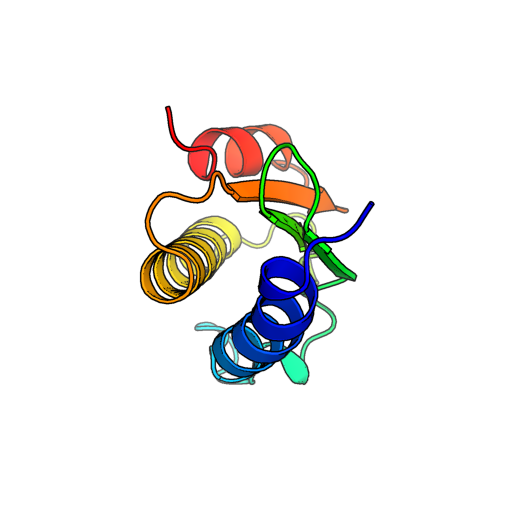0 90.19 92 ILE A C 1
ATOM 706 O O . ILE A 1 92 ? 2.017 8.985 -4.309 1.00 90.19 92 ILE A O 1
ATOM 710 N N . GLU A 1 93 ? 3.954 9.349 -3.237 1.00 91.50 93 GLU A N 1
ATOM 711 C CA . GLU A 1 93 ? 3.362 9.687 -1.939 1.00 91.50 93 GLU A CA 1
ATOM 712 C C . GLU A 1 93 ? 2.438 10.904 -2.063 1.00 91.50 93 GLU A C 1
ATOM 714 O O . GLU A 1 93 ? 1.301 10.852 -1.602 1.00 91.50 93 GLU A O 1
ATOM 719 N N . GLU A 1 94 ? 2.870 11.956 -2.758 1.00 89.88 94 GLU A N 1
ATOM 720 C CA . GLU A 1 94 ? 2.066 13.147 -3.054 1.00 89.88 94 GLU A CA 1
ATOM 721 C C . GLU A 1 94 ? 0.848 12.818 -3.924 1.00 89.88 94 GLU A C 1
ATOM 723 O O . GLU A 1 94 ? -0.252 13.278 -3.635 1.00 89.88 94 GLU A O 1
ATOM 728 N N . PHE A 1 95 ? 1.014 11.988 -4.957 1.00 89.38 95 PHE A N 1
ATOM 729 C CA . PHE A 1 95 ? -0.086 11.561 -5.826 1.00 89.38 95 PHE A CA 1
ATOM 730 C C . PHE A 1 95 ? -1.141 10.722 -5.087 1.00 89.38 95 PHE A C 1
ATOM 732 O O . PHE A 1 95 ? -2.330 10.795 -5.400 1.00 89.38 95 PHE A O 1
ATOM 739 N N . LEU A 1 96 ? -0.710 9.887 -4.139 1.00 87.88 96 LEU A N 1
ATOM 740 C CA . LEU A 1 96 ? -1.591 9.002 -3.380 1.00 87.88 96 LEU A CA 1
ATOM 741 C C . LEU A 1 96 ? -2.191 9.674 -2.145 1.00 87.88 96 LEU A C 1
ATOM 743 O O . LEU A 1 96 ? -3.254 9.245 -1.693 1.00 87.88 96 LEU A O 1
ATOM 747 N N . SER A 1 97 ? -1.558 10.717 -1.615 1.00 80.62 97 SER A N 1
ATOM 748 C CA . SER A 1 97 ? -2.111 11.506 -0.515 1.00 80.62 97 SER A CA 1
ATOM 749 C C . SER A 1 97 ? -3.444 12.130 -0.941 1.00 80.62 97 SER A C 1
ATOM 751 O O . SER A 1 97 ? -3.581 12.637 -2.052 1.00 80.62 97 SER A O 1
ATOM 753 N N . ASP A 1 98 ? -4.467 12.027 -0.092 1.00 64.75 98 ASP A N 1
ATOM 754 C CA . ASP A 1 9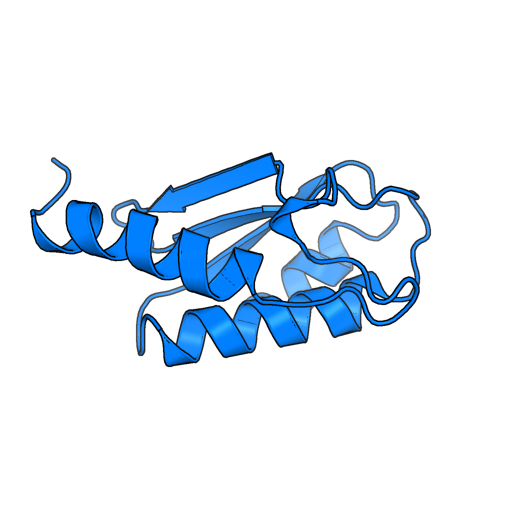8 ? -5.685 12.825 -0.262 1.00 64.75 98 ASP A CA 1
ATOM 755 C C . ASP A 1 98 ? -5.344 14.296 0.034 1.00 64.75 98 ASP A C 1
ATOM 757 O O . ASP A 1 98 ? -4.741 14.591 1.068 1.00 64.75 98 ASP A O 1
ATOM 761 N N . THR A 1 99 ? -5.674 15.194 -0.898 1.00 47.91 99 THR A N 1
ATOM 762 C CA . THR A 1 99 ? -5.598 16.652 -0.709 1.00 47.91 99 THR A CA 1
ATOM 763 C C . THR A 1 99 ? -6.605 17.145 0.321 1.00 47.91 99 THR A C 1
ATOM 765 O O . THR A 1 99 ? -7.729 16.592 0.363 1.00 47.91 99 THR A O 1
#

Radius of gyration: 13.0 Å; Cα contacts (8 Å, |Δi|>4): 146; chains: 1; bounding box: 28×30×38 Å

Sequence (99 aa):
MTTTAQKELKPHLQKVLGSLRDPSTGMRLEDLPLLDGLEIDEKGINLSLSPSSNVCPLIFKLGSDIKQAVQEAAPGVPIHFLINNHKRKQEIEEFLSDT

pLDDT: mean 84.44, std 9.55, range [45.94, 92.69]

Foldseek 3Di:
DQDPVNVVLVVLLVVLQQQDADPVPRHGPVVDPFWPDWDQDPQFIETETEDPAQAPPCLLVSLVVSLVSSCVSPPPTFYFYQYPNHPCRVVSRVSSGDD